Protein AF-A0A438ENS7-F1 (afdb_monomer_lite)

pLDDT: mean 92.26, std 8.84, range [60.22, 98.56]

Radius of gyration: 19.29 Å; chains: 1; bounding box: 42×27×58 Å

Sequence (146 aa):
MAMRLAWLILVLLCRLDCKAELYKDIGLSYLFLANNLHFVLEKVRTSNLRYLLGEEWISKHEKKVKQYSASYEVMGWTKVFSSLPENNSQAPMSPEDVKECFGRFNLAFEEAYRKQTSWVVQDGKLRDDIKVSIAKKLVTAYGRIL

InterPro domains:
  IPR004140 Exocyst complex component Exo70 [PTHR12542] (2-145)
  IPR016159 Cullin repeat-like-containing domain superfamily [SSF74788] (2-144)
  IPR046364 Exocyst complex subunit Exo70, C-terminal [PF03081] (2-144)

Organism: Vitis vinifera (NCBI:txid29760)

Secondary structure (DSSP, 8-state):
-HHHHHHHHHHHHHHHHHHHTT-S-HHHHHHHHHHHHHHHHHHHHTSTHHHHHHHHHHHHHHHHHHHHHHHHHHHHHHHHHHHSPPTT--SPPPHHHHHHHHHHHHHHHHHHHHHHTT----SHHHHHHHHHHHHHHHHHHHTTT-

Foldseek 3Di:
DLVVVVVVVVVVLVVLLVVLVPDPQVLLSLLSNLQVLVVVLVVCVVDPVCVSCDPVNSVVSVVVSVVSLVSSLCRLCVQLLVLFDDPPDPDDDDPVRLVSSVVSNVVSVVVSCVVCVPPDRPDPVSVVVSVVVNVVSCCVRVVVSD

Structure (mmCIF, N/CA/C/O backbone):
data_AF-A0A438ENS7-F1
#
_entry.id   AF-A0A438ENS7-F1
#
loop_
_atom_site.group_PDB
_atom_site.id
_atom_site.type_symbol
_atom_site.label_atom_id
_atom_site.label_alt_id
_atom_site.label_comp_id
_atom_site.label_asym_id
_atom_site.label_entity_id
_atom_site.label_seq_id
_atom_site.pdbx_PDB_ins_code
_atom_site.Cartn_x
_atom_site.Cartn_y
_atom_site.Cartn_z
_atom_site.occupancy
_atom_site.B_iso_or_equiv
_atom_site.auth_seq_id
_atom_site.auth_comp_id
_atom_site.auth_asym_id
_atom_site.auth_atom_id
_atom_site.pdbx_PDB_model_num
ATOM 1 N N . MET A 1 1 ? 22.566 4.145 -25.253 1.00 70.62 1 MET A N 1
ATOM 2 C CA . MET A 1 1 ? 21.107 3.865 -25.255 1.00 70.62 1 MET A CA 1
ATOM 3 C C . MET A 1 1 ? 20.618 3.451 -23.864 1.00 70.62 1 MET A C 1
ATOM 5 O O . MET A 1 1 ? 19.793 4.159 -23.309 1.00 70.62 1 MET A O 1
ATOM 9 N N . ALA A 1 2 ? 21.209 2.414 -23.260 1.00 80.75 2 ALA A N 1
ATOM 10 C CA . ALA A 1 2 ? 21.038 1.989 -21.860 1.00 80.75 2 ALA A CA 1
ATOM 11 C C . ALA A 1 2 ? 20.932 3.135 -20.824 1.00 80.75 2 ALA A C 1
ATOM 13 O O . ALA A 1 2 ? 19.920 3.277 -20.145 1.00 80.75 2 ALA A O 1
ATOM 14 N N . MET A 1 3 ? 21.933 4.020 -20.772 1.00 85.12 3 MET A N 1
ATOM 15 C CA . MET A 1 3 ? 21.967 5.147 -19.826 1.00 85.12 3 MET A CA 1
ATOM 16 C C . MET A 1 3 ? 20.777 6.113 -19.974 1.00 85.12 3 MET A C 1
ATOM 18 O O . MET A 1 3 ? 20.285 6.641 -18.982 1.00 85.12 3 MET A O 1
ATOM 22 N N . ARG A 1 4 ? 20.264 6.304 -21.199 1.00 92.44 4 ARG A N 1
ATOM 23 C CA . ARG A 1 4 ? 19.093 7.162 -21.440 1.00 92.44 4 ARG A CA 1
ATOM 24 C C . ARG A 1 4 ? 17.821 6.545 -20.858 1.00 92.44 4 ARG A C 1
ATOM 26 O O . ARG A 1 4 ? 17.018 7.270 -20.291 1.00 92.44 4 ARG A O 1
ATOM 33 N N . LEU A 1 5 ? 17.653 5.224 -20.956 1.00 91.94 5 LEU A N 1
ATOM 34 C CA . LEU A 1 5 ? 16.490 4.527 -20.394 1.00 91.94 5 LEU A CA 1
ATOM 35 C C . LEU A 1 5 ? 16.499 4.555 -18.863 1.00 91.94 5 LEU A C 1
ATOM 37 O O . LEU A 1 5 ? 15.483 4.883 -18.259 1.00 91.94 5 LEU A O 1
ATOM 41 N N . ALA A 1 6 ? 17.650 4.289 -18.240 1.00 90.94 6 ALA A N 1
ATOM 42 C CA . ALA A 1 6 ? 17.791 4.392 -16.787 1.00 90.94 6 ALA A CA 1
ATOM 43 C C . ALA A 1 6 ? 17.502 5.820 -16.288 1.00 90.94 6 ALA A C 1
ATOM 45 O O . ALA A 1 6 ? 16.797 6.004 -15.296 1.00 90.94 6 ALA A O 1
ATOM 46 N N . TRP A 1 7 ? 17.975 6.834 -17.019 1.00 94.81 7 TRP A N 1
ATOM 47 C CA . TRP A 1 7 ? 17.686 8.233 -16.710 1.00 94.81 7 TRP A CA 1
ATOM 48 C C . TRP A 1 7 ? 16.200 8.583 -16.866 1.00 94.81 7 TRP A C 1
ATOM 50 O O . TRP A 1 7 ? 15.635 9.231 -15.991 1.00 94.81 7 TRP A O 1
ATOM 60 N N . LEU A 1 8 ? 15.533 8.114 -17.925 1.00 96.31 8 LEU A N 1
ATOM 61 C CA . LEU A 1 8 ? 14.093 8.330 -18.107 1.00 96.31 8 LEU A CA 1
ATOM 62 C C . LEU A 1 8 ? 13.268 7.712 -16.972 1.00 96.31 8 LEU A C 1
ATOM 64 O O . LEU A 1 8 ? 12.314 8.333 -16.509 1.00 96.31 8 LEU A O 1
ATOM 68 N N . ILE A 1 9 ? 13.651 6.525 -16.496 1.00 95.94 9 ILE A N 1
ATOM 69 C CA . ILE A 1 9 ? 13.004 5.884 -15.344 1.00 95.94 9 ILE A CA 1
ATOM 70 C C . ILE A 1 9 ? 13.220 6.721 -14.084 1.00 95.94 9 ILE A C 1
ATOM 72 O O . ILE A 1 9 ? 12.260 6.979 -13.366 1.00 95.94 9 ILE A O 1
ATOM 76 N N . LEU A 1 10 ? 14.439 7.206 -13.836 1.00 95.88 10 LEU A N 1
ATOM 77 C CA . LEU A 1 10 ? 14.710 8.092 -12.702 1.00 95.88 10 LEU A CA 1
ATOM 78 C C . LEU A 1 10 ? 13.838 9.355 -12.752 1.00 95.88 10 LEU A C 1
ATOM 80 O O . LEU A 1 10 ? 13.178 9.684 -11.770 1.00 95.88 10 LEU A O 1
ATOM 84 N N . VAL A 1 11 ? 13.785 10.028 -13.905 1.00 97.88 11 VAL A N 1
ATOM 85 C CA . VAL A 1 11 ? 12.957 11.227 -14.096 1.00 97.88 11 VAL A CA 1
ATOM 86 C C . VAL A 1 11 ? 11.477 10.915 -13.880 1.00 97.88 11 VAL A C 1
ATOM 88 O O . VAL A 1 11 ? 10.784 11.694 -13.226 1.00 97.88 11 VAL A O 1
ATOM 91 N N . LEU A 1 12 ? 10.986 9.777 -14.381 1.00 97.56 12 LEU A N 1
ATOM 92 C CA . LEU A 1 12 ? 9.615 9.327 -14.142 1.00 97.56 12 LEU A CA 1
ATOM 93 C C . LEU A 1 12 ? 9.337 9.167 -12.643 1.00 97.56 12 LEU A C 1
ATOM 95 O O . LEU A 1 12 ? 8.332 9.684 -12.164 1.00 97.56 12 LEU A O 1
ATOM 99 N N . LEU A 1 13 ? 10.226 8.501 -11.902 1.00 97.44 13 LEU A N 1
ATOM 100 C CA . LEU A 1 13 ? 10.070 8.313 -10.459 1.00 97.44 13 LEU A CA 1
ATOM 101 C C . LEU A 1 13 ? 10.036 9.654 -9.713 1.00 97.44 13 LEU A C 1
ATOM 103 O O . LEU A 1 13 ? 9.133 9.868 -8.911 1.00 97.44 13 LEU A O 1
ATOM 107 N N . CYS A 1 14 ? 10.920 10.598 -10.049 1.00 97.62 14 CYS A N 1
ATOM 108 C CA . CYS A 1 14 ? 10.887 11.943 -9.464 1.00 97.62 14 CYS A CA 1
ATOM 109 C C . CYS A 1 14 ? 9.576 12.683 -9.772 1.00 97.62 14 CYS A C 1
ATOM 111 O O . CYS A 1 14 ? 9.027 13.371 -8.916 1.00 97.62 14 CYS A O 1
ATOM 113 N N . ARG A 1 15 ? 9.036 12.539 -10.990 1.00 97.81 15 ARG A N 1
ATOM 114 C CA . ARG A 1 15 ? 7.745 13.145 -11.354 1.00 97.81 15 ARG A CA 1
ATOM 115 C C . ARG A 1 15 ? 6.581 12.536 -10.579 1.00 97.81 15 ARG A C 1
ATOM 117 O O . ARG A 1 15 ? 5.641 13.260 -10.257 1.00 97.81 15 ARG A O 1
ATOM 124 N N . LEU A 1 16 ? 6.629 11.234 -10.297 1.00 97.88 16 LEU A N 1
ATOM 125 C CA . LEU A 1 16 ? 5.639 10.572 -9.451 1.00 97.88 16 LEU A CA 1
ATOM 126 C C . LEU A 1 16 ? 5.704 11.101 -8.016 1.00 97.88 16 LEU A C 1
ATOM 128 O O . LEU A 1 16 ? 4.650 11.412 -7.472 1.00 97.88 16 LEU A O 1
ATOM 132 N N . ASP A 1 17 ? 6.904 11.278 -7.454 1.00 96.38 17 ASP A N 1
ATOM 133 C CA . ASP A 1 17 ? 7.085 11.871 -6.121 1.00 96.38 17 ASP A CA 1
ATOM 134 C C . ASP A 1 17 ? 6.475 13.287 -6.061 1.00 96.38 17 ASP A C 1
ATOM 136 O O . ASP A 1 17 ? 5.603 13.541 -5.233 1.00 96.38 17 ASP A O 1
ATOM 140 N N . CYS A 1 18 ? 6.790 14.172 -7.017 1.00 97.69 18 CYS A N 1
ATOM 141 C CA . CYS A 1 18 ? 6.183 15.512 -7.062 1.00 97.69 18 CYS A CA 1
ATOM 142 C C . CYS A 1 18 ? 4.655 15.476 -7.232 1.00 97.69 18 CYS A C 1
ATOM 144 O O . CYS A 1 18 ? 3.938 16.313 -6.693 1.00 97.69 18 CYS A O 1
ATOM 146 N N . LYS A 1 19 ? 4.124 14.526 -8.012 1.00 97.44 19 LYS A N 1
ATOM 147 C CA . LYS A 1 19 ? 2.672 14.400 -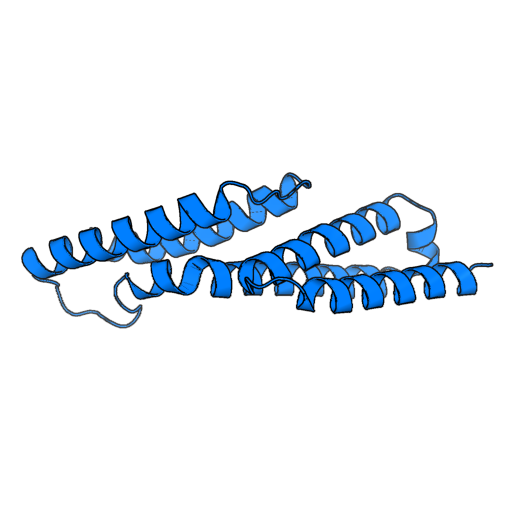8.199 1.00 97.44 19 LYS A CA 1
ATOM 148 C C . LYS A 1 19 ? 1.984 13.885 -6.934 1.00 97.44 19 LYS A C 1
ATOM 150 O O . LYS A 1 19 ? 0.842 14.259 -6.676 1.00 97.44 19 LYS A O 1
ATOM 155 N N . ALA A 1 20 ? 2.664 13.048 -6.156 1.00 97.56 20 ALA A N 1
ATOM 156 C CA . ALA A 1 20 ? 2.149 12.525 -4.902 1.00 97.56 20 ALA A CA 1
ATOM 157 C C . ALA A 1 20 ? 1.907 13.646 -3.873 1.00 97.56 20 ALA A C 1
ATOM 159 O O . ALA A 1 20 ? 0.921 13.593 -3.138 1.00 97.56 20 ALA A O 1
ATOM 160 N N . GLU A 1 21 ? 2.734 14.694 -3.874 1.00 96.56 21 GLU A N 1
ATOM 161 C CA . GLU A 1 21 ? 2.593 15.872 -3.000 1.00 96.56 21 GLU A CA 1
ATOM 162 C C . GLU A 1 21 ? 1.318 16.691 -3.271 1.00 96.56 21 GLU A C 1
ATOM 164 O O . GLU A 1 21 ? 0.859 17.435 -2.409 1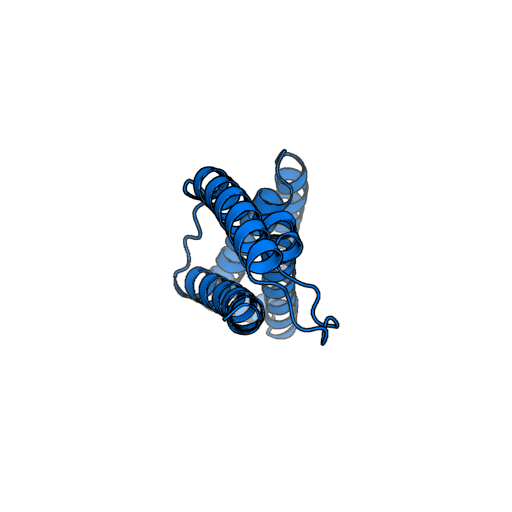.00 96.56 21 GLU A O 1
ATOM 169 N N . LEU A 1 22 ? 0.707 16.541 -4.451 1.00 96.69 22 LEU A N 1
ATOM 170 C CA . LEU A 1 22 ? -0.513 17.266 -4.822 1.00 96.69 22 LEU A CA 1
ATOM 171 C C . LEU A 1 22 ? -1.789 16.636 -4.246 1.00 96.69 22 LEU A C 1
ATOM 173 O O . LEU A 1 22 ? -2.865 17.239 -4.307 1.00 96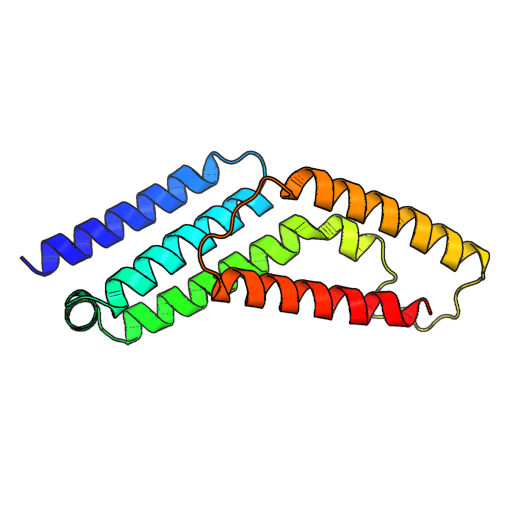.69 22 LEU A O 1
ATOM 177 N N . TYR A 1 23 ? -1.705 15.416 -3.711 1.00 96.38 23 TYR A N 1
ATOM 178 C CA . TYR A 1 23 ? -2.845 14.783 -3.062 1.00 96.38 23 TYR A CA 1
ATOM 179 C C . TYR A 1 23 ? -3.106 15.426 -1.702 1.00 96.38 23 TYR A C 1
ATOM 181 O O . TYR A 1 23 ? -2.253 15.428 -0.821 1.00 96.38 23 TYR A O 1
ATOM 189 N N . LYS A 1 24 ? -4.341 15.900 -1.500 1.00 95.25 24 LYS A N 1
ATOM 190 C CA . LYS A 1 24 ? -4.794 16.422 -0.199 1.00 95.25 24 LYS A CA 1
ATOM 191 C C . LYS A 1 24 ? -4.773 15.358 0.897 1.00 95.25 24 LYS A C 1
ATOM 193 O O . LYS A 1 24 ? -4.607 15.679 2.067 1.00 95.25 24 LYS A O 1
ATOM 198 N N . ASP A 1 25 ? -4.992 14.103 0.514 1.00 96.06 25 ASP A N 1
ATOM 199 C CA . ASP A 1 25 ? -5.004 12.979 1.435 1.00 96.06 25 ASP A CA 1
ATOM 200 C C . ASP A 1 25 ? -3.670 12.231 1.405 1.00 96.06 25 ASP A C 1
ATOM 202 O O . ASP A 1 25 ? -3.284 11.661 0.382 1.00 96.06 25 ASP A O 1
ATOM 206 N N . ILE A 1 26 ? -2.984 12.209 2.547 1.00 96.12 26 ILE A N 1
ATOM 207 C CA . ILE A 1 26 ? -1.663 11.587 2.691 1.00 96.12 26 ILE A CA 1
ATOM 208 C C . ILE A 1 26 ? -1.738 10.070 2.459 1.00 96.12 26 ILE A C 1
ATOM 210 O O . ILE A 1 26 ? -0.843 9.495 1.841 1.00 96.12 26 ILE A O 1
ATOM 214 N N . GLY A 1 27 ? -2.814 9.409 2.900 1.00 97.00 27 GLY A N 1
ATOM 215 C CA . GLY A 1 27 ? -3.009 7.982 2.649 1.00 97.00 27 GLY A CA 1
ATOM 216 C C . GLY A 1 27 ? -3.126 7.694 1.152 1.00 97.00 27 GLY A C 1
ATOM 217 O O . GLY A 1 27 ? -2.454 6.799 0.639 1.00 97.00 27 GLY A O 1
ATOM 218 N N . LEU A 1 28 ? -3.909 8.502 0.431 1.00 97.69 28 LEU A N 1
ATOM 219 C CA . LEU A 1 28 ? -4.047 8.376 -1.023 1.00 97.69 28 LEU A CA 1
ATOM 220 C C . LEU A 1 28 ? -2.730 8.654 -1.758 1.00 97.69 28 LEU A C 1
ATOM 222 O O . LEU A 1 28 ? -2.419 7.962 -2.725 1.00 97.69 28 LEU A O 1
ATOM 226 N N . SER A 1 29 ? -1.945 9.626 -1.285 1.00 98.31 29 SER A N 1
ATOM 227 C CA . SER A 1 29 ? -0.610 9.930 -1.814 1.00 98.31 29 SER A CA 1
ATOM 228 C C . SER A 1 29 ? 0.314 8.705 -1.762 1.00 98.31 29 SER A C 1
ATOM 230 O O . SER A 1 29 ? 0.895 8.303 -2.774 1.00 98.31 29 SER A O 1
ATOM 232 N N . TYR A 1 30 ? 0.378 8.032 -0.609 1.00 98.44 30 TYR A N 1
ATOM 233 C CA . TYR A 1 30 ? 1.177 6.816 -0.458 1.00 98.44 30 TYR A CA 1
ATOM 234 C C . TYR A 1 30 ? 0.640 5.639 -1.273 1.00 98.44 30 TYR A C 1
ATOM 236 O O . TYR A 1 30 ? 1.429 4.896 -1.861 1.00 98.44 30 TYR A O 1
ATOM 244 N N . LEU A 1 31 ? -0.683 5.489 -1.376 1.00 98.06 31 LEU A N 1
ATOM 245 C CA . LEU A 1 31 ? -1.285 4.452 -2.213 1.00 98.06 31 LEU A CA 1
ATOM 246 C C . LEU A 1 31 ? -0.969 4.678 -3.701 1.00 98.06 31 LEU A C 1
ATOM 248 O O . LEU A 1 31 ? -0.639 3.737 -4.422 1.00 98.06 31 LEU A O 1
ATOM 252 N N . PHE A 1 32 ? -0.998 5.935 -4.154 1.00 98.44 32 PHE A N 1
ATOM 253 C CA . PHE A 1 32 ? -0.573 6.324 -5.496 1.00 98.44 32 PHE A CA 1
ATOM 254 C C . PHE A 1 32 ? 0.894 5.949 -5.751 1.00 98.44 32 PHE A C 1
ATOM 256 O O . PHE A 1 32 ? 1.197 5.348 -6.785 1.00 98.44 32 PHE A O 1
ATOM 263 N N . LEU A 1 33 ? 1.797 6.251 -4.814 1.00 98.56 33 LEU A N 1
ATOM 264 C CA . LEU A 1 33 ? 3.216 5.905 -4.929 1.00 98.56 33 LEU A CA 1
ATOM 265 C C . LEU A 1 33 ? 3.443 4.388 -4.971 1.00 98.56 33 LEU A C 1
ATOM 267 O O . LEU A 1 33 ? 4.179 3.910 -5.837 1.00 98.56 33 LEU A O 1
ATOM 271 N N . ALA A 1 34 ? 2.776 3.627 -4.096 1.00 98.44 34 ALA A N 1
ATOM 272 C CA . ALA A 1 34 ? 2.846 2.166 -4.081 1.00 98.44 34 ALA A CA 1
ATOM 273 C C . ALA A 1 34 ? 2.389 1.570 -5.421 1.00 98.44 34 ALA A C 1
ATOM 275 O O . ALA A 1 34 ? 3.126 0.798 -6.031 1.00 98.44 34 ALA A O 1
ATOM 276 N N . ASN A 1 35 ? 1.225 1.997 -5.922 1.00 98.31 35 ASN A N 1
ATOM 277 C CA . ASN A 1 35 ? 0.672 1.538 -7.195 1.00 98.31 35 AS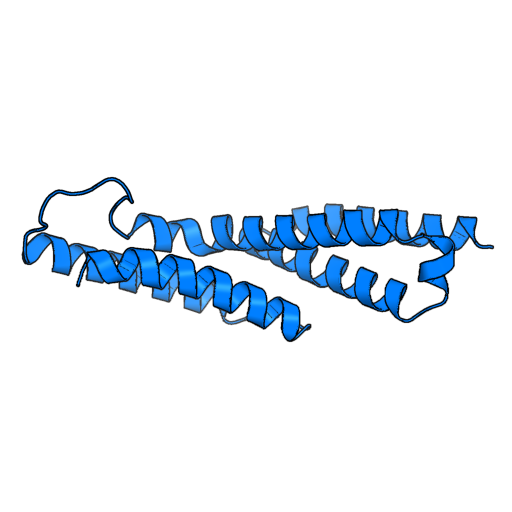N A CA 1
ATOM 278 C C . ASN A 1 35 ? 1.616 1.786 -8.374 1.00 98.31 35 ASN A C 1
ATOM 280 O O . ASN A 1 35 ? 1.885 0.881 -9.164 1.00 98.31 35 ASN A O 1
ATOM 284 N N . ASN A 1 36 ? 2.098 3.023 -8.519 1.00 98.44 36 ASN A N 1
ATOM 285 C CA . ASN A 1 36 ? 2.889 3.399 -9.686 1.00 98.44 36 ASN A CA 1
ATOM 286 C C . ASN A 1 36 ? 4.287 2.784 -9.639 1.00 98.44 36 ASN A C 1
ATOM 288 O O . ASN A 1 36 ? 4.773 2.311 -10.665 1.00 98.44 36 ASN A O 1
ATOM 292 N N . LEU A 1 37 ? 4.930 2.745 -8.467 1.00 98.38 37 LEU A N 1
ATOM 293 C CA . LEU A 1 37 ? 6.243 2.122 -8.356 1.00 98.38 37 LEU A CA 1
ATOM 294 C C . LEU A 1 37 ? 6.163 0.605 -8.559 1.00 98.38 37 LEU A C 1
ATOM 296 O O . LEU A 1 37 ? 7.017 0.047 -9.247 1.00 98.38 37 LEU A O 1
ATOM 300 N N . HIS A 1 38 ? 5.125 -0.052 -8.034 1.00 98.19 38 HIS A N 1
ATOM 301 C CA . HIS A 1 38 ? 4.884 -1.473 -8.292 1.00 98.19 38 HIS A CA 1
ATOM 302 C C . HIS A 1 38 ? 4.683 -1.745 -9.784 1.00 98.19 38 HIS A C 1
ATOM 304 O O . HIS A 1 38 ? 5.313 -2.639 -10.339 1.00 98.19 38 HIS A O 1
ATOM 310 N N . PHE A 1 39 ? 3.900 -0.911 -10.474 1.00 97.94 39 PHE A N 1
ATOM 311 C CA . PHE A 1 39 ? 3.745 -1.016 -11.924 1.00 97.94 39 PHE A CA 1
ATOM 312 C C . PHE A 1 39 ? 5.083 -0.885 -12.671 1.00 97.94 39 PHE A C 1
ATOM 314 O O . PHE A 1 39 ? 5.374 -1.688 -13.559 1.00 97.94 39 PHE A O 1
ATOM 321 N N . VAL A 1 40 ? 5.920 0.096 -12.308 1.00 97.69 40 VAL A N 1
ATOM 322 C CA . VAL A 1 40 ? 7.257 0.258 -12.904 1.00 97.69 40 VAL A CA 1
ATOM 323 C C . VAL A 1 40 ? 8.120 -0.978 -12.643 1.00 97.69 40 VAL A C 1
ATOM 325 O O . VAL A 1 40 ? 8.772 -1.454 -13.571 1.00 97.69 40 VAL A O 1
ATOM 328 N N . LEU A 1 41 ? 8.102 -1.529 -11.426 1.00 97.44 41 LEU A N 1
ATOM 329 C CA . LEU A 1 41 ? 8.835 -2.752 -11.088 1.00 97.44 41 LEU A CA 1
ATOM 330 C C . LEU A 1 41 ? 8.408 -3.936 -11.953 1.00 97.44 41 LEU A C 1
ATOM 332 O O . LEU A 1 41 ? 9.272 -4.614 -12.507 1.00 97.44 41 LEU A O 1
ATOM 336 N N . GLU A 1 42 ? 7.105 -4.155 -12.124 1.00 97.12 42 GLU A N 1
ATOM 337 C CA . GLU A 1 42 ? 6.603 -5.231 -12.981 1.00 97.12 42 GLU A CA 1
ATOM 338 C C . GLU A 1 42 ? 7.051 -5.035 -14.434 1.00 97.12 42 GLU A C 1
ATOM 340 O O . GLU A 1 42 ? 7.561 -5.966 -15.054 1.00 97.12 42 GLU A O 1
ATOM 345 N N . LYS A 1 43 ? 6.993 -3.806 -14.967 1.00 96.62 43 LYS A N 1
ATOM 346 C CA . LYS A 1 43 ? 7.503 -3.523 -16.320 1.00 96.62 43 LYS A CA 1
ATOM 347 C C . LYS A 1 43 ? 9.010 -3.713 -16.450 1.00 96.62 43 LYS A C 1
ATOM 349 O O . LYS A 1 43 ? 9.476 -4.166 -17.498 1.00 96.62 43 LYS A O 1
ATOM 354 N N . VAL A 1 44 ? 9.779 -3.399 -15.411 1.00 96.56 44 VAL A N 1
ATOM 355 C CA . VAL A 1 44 ? 11.221 -3.664 -15.387 1.00 96.56 44 VAL A CA 1
ATOM 356 C C . VAL A 1 44 ? 11.486 -5.168 -15.403 1.00 96.56 44 VAL A C 1
ATOM 358 O O . VAL A 1 44 ? 12.304 -5.619 -16.200 1.00 96.56 44 VAL A O 1
ATOM 361 N N . ARG A 1 45 ? 10.762 -5.950 -14.595 1.00 95.94 45 ARG A N 1
ATOM 362 C CA . ARG A 1 45 ? 10.905 -7.412 -14.503 1.00 95.94 45 ARG A CA 1
ATOM 363 C C . ARG A 1 45 ? 10.583 -8.142 -15.793 1.00 95.94 45 ARG A C 1
ATOM 365 O O . ARG A 1 45 ? 11.277 -9.097 -16.131 1.00 95.94 45 ARG A O 1
ATOM 372 N N . THR A 1 46 ? 9.538 -7.711 -16.493 1.00 96.31 46 THR A N 1
ATOM 373 C CA . THR A 1 46 ? 9.054 -8.378 -17.707 1.00 96.31 46 THR A CA 1
ATOM 374 C C . THR A 1 46 ? 9.743 -7.891 -18.982 1.00 96.31 46 THR A C 1
ATOM 376 O O . THR A 1 46 ? 9.312 -8.246 -20.075 1.00 96.31 46 THR A O 1
ATOM 379 N N . SER A 1 47 ? 10.763 -7.035 -18.886 1.00 95.31 47 SER A N 1
ATOM 380 C CA . SER A 1 47 ? 11.473 -6.488 -20.046 1.00 95.31 47 SER A CA 1
ATOM 381 C C . SER A 1 47 ? 12.990 -6.585 -19.887 1.00 95.31 47 SER A C 1
ATOM 383 O O . SER A 1 47 ? 13.515 -6.888 -18.816 1.00 95.31 47 SER A O 1
ATOM 385 N N . ASN A 1 48 ? 13.724 -6.247 -20.952 1.00 93.88 48 ASN A N 1
ATOM 386 C CA . ASN A 1 48 ? 15.191 -6.209 -20.930 1.00 93.88 48 ASN A CA 1
ATOM 387 C C . ASN A 1 48 ? 15.761 -5.160 -19.954 1.00 93.88 48 ASN A C 1
ATOM 389 O O . ASN A 1 48 ? 16.966 -5.141 -19.702 1.00 93.88 48 ASN A O 1
ATOM 393 N N . LEU A 1 49 ? 14.908 -4.302 -19.379 1.00 94.94 49 LEU A N 1
ATOM 394 C CA . LEU A 1 49 ? 15.295 -3.346 -18.344 1.00 94.94 49 LEU A CA 1
ATOM 395 C C . LEU A 1 49 ? 15.789 -4.036 -17.068 1.00 94.94 49 LEU A C 1
ATOM 397 O O . LEU A 1 49 ? 16.617 -3.455 -16.372 1.00 94.94 49 LEU A O 1
ATOM 401 N N . ARG A 1 50 ? 15.351 -5.270 -16.785 1.00 95.69 50 ARG A N 1
ATOM 402 C CA . ARG A 1 50 ? 15.868 -6.072 -15.667 1.00 95.69 50 ARG A CA 1
ATOM 403 C C . ARG A 1 50 ? 17.389 -6.222 -15.725 1.00 95.69 50 ARG A C 1
ATOM 405 O O . ARG A 1 50 ? 18.057 -5.998 -14.722 1.00 95.69 50 ARG A O 1
ATOM 412 N N . TYR A 1 51 ? 17.938 -6.546 -16.896 1.00 94.12 51 TYR A N 1
ATOM 413 C CA . TYR A 1 51 ? 19.385 -6.702 -17.085 1.00 94.12 51 TYR A CA 1
ATOM 414 C C . TYR A 1 51 ? 20.129 -5.367 -17.021 1.00 94.12 51 TYR A C 1
ATOM 416 O O . TYR A 1 51 ? 21.273 -5.317 -16.585 1.00 94.12 51 TYR A O 1
ATOM 424 N N . LEU A 1 52 ? 19.473 -4.285 -17.449 1.00 94.38 52 LEU A N 1
ATOM 425 C CA . LEU A 1 52 ? 20.041 -2.941 -17.422 1.00 94.38 52 LEU A CA 1
ATOM 426 C C . LEU A 1 52 ? 20.140 -2.373 -15.999 1.00 94.38 52 LEU A C 1
ATOM 428 O O . LEU A 1 52 ? 21.135 -1.739 -15.663 1.00 94.38 52 LEU A O 1
ATOM 432 N N . LEU A 1 53 ? 19.082 -2.531 -15.203 1.00 95.44 53 LEU A N 1
ATOM 433 C CA . LEU A 1 53 ? 18.975 -1.940 -13.867 1.00 95.44 53 LEU A CA 1
ATOM 434 C C . LEU A 1 53 ? 19.543 -2.852 -12.776 1.00 95.44 53 LEU A C 1
ATOM 436 O O . LEU A 1 53 ? 20.013 -2.357 -11.754 1.00 95.44 53 LEU A O 1
ATOM 440 N N . GLY A 1 54 ? 19.522 -4.165 -13.000 1.00 95.94 54 GLY A N 1
ATOM 441 C CA . GLY A 1 54 ? 20.044 -5.163 -12.076 1.00 95.94 54 GLY A CA 1
ATOM 442 C C . GLY A 1 54 ? 19.103 -5.498 -10.914 1.00 95.94 54 GLY A C 1
ATOM 443 O O . GLY A 1 54 ? 18.168 -4.766 -10.579 1.00 95.94 54 GLY A O 1
ATOM 444 N N . GLU A 1 55 ? 19.378 -6.635 -10.273 1.00 96.25 55 GLU A N 1
ATOM 445 C CA . GLU A 1 55 ? 18.577 -7.169 -9.160 1.00 96.25 55 GLU A CA 1
ATOM 446 C C . GLU A 1 55 ? 18.599 -6.271 -7.918 1.00 96.25 55 GLU A C 1
ATOM 448 O O . GLU A 1 55 ? 17.599 -6.163 -7.210 1.00 96.25 55 GLU A O 1
ATOM 453 N N . GLU A 1 56 ? 19.709 -5.575 -7.660 1.00 97.06 56 GLU A N 1
ATOM 454 C CA . GLU A 1 56 ? 19.813 -4.656 -6.523 1.00 97.06 56 GLU A CA 1
ATOM 455 C C . GLU A 1 56 ? 18.814 -3.497 -6.646 1.00 97.06 56 GLU A C 1
ATOM 457 O O . GLU A 1 56 ? 18.116 -3.161 -5.683 1.00 97.06 56 GLU A O 1
ATOM 462 N N . TRP A 1 57 ? 18.691 -2.919 -7.846 1.00 97.12 57 TRP A N 1
ATOM 463 C CA . TRP A 1 57 ? 17.726 -1.858 -8.113 1.00 97.12 57 TRP A CA 1
ATOM 464 C C . TRP A 1 57 ? 16.298 -2.357 -7.894 1.00 97.12 57 TRP A C 1
ATOM 466 O O . TRP A 1 57 ? 15.509 -1.671 -7.240 1.00 97.12 57 TRP A O 1
ATOM 476 N N . ILE A 1 58 ? 15.981 -3.564 -8.375 1.00 97.94 58 ILE A N 1
ATOM 477 C CA . ILE A 1 58 ? 14.666 -4.188 -8.188 1.00 97.94 58 ILE A CA 1
ATOM 478 C C . ILE A 1 58 ? 14.389 -4.379 -6.695 1.00 97.94 58 ILE A C 1
ATOM 480 O O . ILE A 1 58 ? 13.394 -3.858 -6.195 1.00 97.94 58 ILE A O 1
ATOM 484 N N . SER A 1 59 ? 15.297 -5.026 -5.958 1.00 98.06 59 SER A N 1
ATOM 485 C CA . SER A 1 59 ? 15.114 -5.297 -4.527 1.00 98.06 59 SER A CA 1
ATOM 486 C C . SER A 1 59 ? 14.949 -4.015 -3.705 1.00 98.06 59 SER A C 1
ATOM 488 O O . SER A 1 59 ? 14.106 -3.937 -2.805 1.00 98.06 59 SER A O 1
ATOM 490 N N . LYS A 1 60 ? 15.716 -2.967 -4.028 1.00 98.12 60 LYS A N 1
ATOM 491 C CA . LYS A 1 60 ? 15.596 -1.656 -3.380 1.00 98.12 60 LYS A CA 1
ATOM 492 C C . LYS A 1 60 ? 14.204 -1.055 -3.577 1.00 98.12 60 LYS A C 1
ATOM 494 O O . LYS A 1 60 ? 13.609 -0.559 -2.620 1.00 98.12 60 LYS A O 1
ATOM 499 N N . HIS A 1 61 ? 13.676 -1.103 -4.795 1.00 98.25 61 HIS A N 1
ATOM 500 C CA . HIS A 1 61 ? 12.372 -0.520 -5.099 1.00 98.25 61 HIS A CA 1
ATOM 501 C C . HIS A 1 61 ? 11.214 -1.384 -4.591 1.00 98.25 61 HIS A C 1
ATOM 503 O O . HIS A 1 61 ? 10.212 -0.826 -4.158 1.00 98.25 61 HIS A O 1
ATOM 509 N N . GLU A 1 62 ? 11.357 -2.709 -4.520 1.00 97.94 62 GLU A N 1
ATOM 510 C CA . GLU A 1 62 ? 10.384 -3.570 -3.832 1.00 97.94 62 GLU A CA 1
ATOM 511 C C . GLU A 1 62 ? 10.231 -3.199 -2.358 1.00 97.94 62 GLU A C 1
ATOM 513 O O . GLU A 1 62 ? 9.115 -3.074 -1.851 1.00 97.94 62 GLU A O 1
ATOM 518 N N . LYS A 1 63 ? 11.354 -2.995 -1.656 1.00 98.44 63 LYS A N 1
ATOM 519 C CA . LYS A 1 63 ? 11.332 -2.521 -0.266 1.00 98.44 63 LYS A CA 1
ATOM 520 C C . LYS A 1 63 ? 10.614 -1.176 -0.169 1.00 98.44 63 LYS A C 1
ATOM 522 O O . LYS A 1 63 ? 9.826 -0.981 0.751 1.00 98.44 63 LYS A O 1
ATOM 527 N N . LYS A 1 64 ? 10.826 -0.288 -1.143 1.00 98.31 64 LYS A N 1
ATOM 528 C CA . LYS A 1 64 ? 10.165 1.019 -1.205 1.00 98.31 64 LYS A CA 1
ATOM 529 C C . LYS A 1 64 ? 8.650 0.904 -1.447 1.00 98.31 64 LYS A C 1
ATOM 531 O O . LYS A 1 64 ? 7.891 1.594 -0.778 1.00 98.31 64 LYS A O 1
ATOM 536 N N . VAL A 1 65 ? 8.182 -0.018 -2.297 1.00 98.38 65 VAL A N 1
ATOM 537 C CA . VAL A 1 65 ? 6.738 -0.318 -2.453 1.00 98.38 65 VAL A CA 1
ATOM 538 C C . VAL A 1 65 ? 6.129 -0.808 -1.140 1.00 98.38 65 VAL A C 1
ATOM 540 O O . VAL A 1 65 ? 5.059 -0.341 -0.746 1.00 98.38 65 VAL A O 1
ATOM 543 N N . LYS A 1 66 ? 6.819 -1.710 -0.430 1.00 98.06 66 LYS A N 1
ATOM 544 C CA . LYS A 1 66 ? 6.372 -2.189 0.887 1.00 98.06 66 LYS A CA 1
ATOM 545 C C . LYS A 1 66 ? 6.299 -1.052 1.907 1.00 98.06 66 LYS A C 1
ATOM 547 O O . LYS A 1 66 ? 5.329 -0.973 2.652 1.00 98.06 66 LYS A O 1
ATOM 552 N N . GLN A 1 67 ? 7.284 -0.152 1.908 1.00 98.31 67 GLN A N 1
ATOM 553 C CA . GLN A 1 67 ? 7.279 1.043 2.757 1.00 98.31 67 GLN A CA 1
ATOM 554 C C . GLN A 1 67 ? 6.089 1.952 2.442 1.00 98.31 67 GLN A C 1
ATOM 556 O O . GLN A 1 67 ? 5.356 2.305 3.356 1.00 98.31 67 GLN A O 1
ATOM 561 N N . TYR A 1 68 ? 5.840 2.268 1.168 1.00 98.56 68 TYR A N 1
ATOM 562 C CA . TYR A 1 68 ? 4.684 3.078 0.778 1.00 98.56 68 TYR A CA 1
ATOM 563 C C . TYR A 1 68 ? 3.354 2.425 1.160 1.00 98.56 68 TYR A C 1
ATOM 565 O O . TYR A 1 68 ? 2.471 3.104 1.676 1.00 98.56 68 TYR A O 1
ATOM 573 N N . SER A 1 69 ? 3.225 1.109 0.981 1.00 98.12 69 SER A N 1
ATOM 574 C CA . SER A 1 69 ? 2.027 0.366 1.391 1.00 98.12 69 SER A CA 1
ATOM 575 C C . SER A 1 69 ? 1.817 0.455 2.905 1.00 98.12 69 SER A C 1
ATOM 577 O O . SER A 1 69 ? 0.730 0.802 3.353 1.00 98.12 69 SER A O 1
ATOM 579 N N . ALA A 1 70 ? 2.875 0.259 3.698 1.00 97.38 70 ALA A N 1
ATOM 580 C CA . ALA A 1 70 ? 2.815 0.408 5.149 1.00 97.38 70 ALA A CA 1
ATOM 581 C C . ALA A 1 70 ? 2.479 1.848 5.584 1.00 97.38 70 ALA A C 1
ATOM 583 O O . ALA A 1 70 ? 1.699 2.041 6.515 1.00 97.38 70 ALA A O 1
ATOM 584 N N . SER A 1 71 ? 3.020 2.864 4.905 1.00 97.94 71 SER A N 1
ATOM 585 C CA . SER A 1 71 ? 2.680 4.269 5.153 1.00 97.94 71 SER A CA 1
ATOM 586 C C . SER A 1 71 ? 1.222 4.578 4.812 1.00 97.94 71 SER A C 1
ATOM 588 O O . SER A 1 71 ? 0.569 5.283 5.579 1.00 97.94 71 SER A O 1
ATOM 590 N N . TYR A 1 72 ? 0.689 4.023 3.717 1.00 97.88 72 TYR A N 1
ATOM 591 C CA . TYR A 1 72 ? -0.741 4.091 3.408 1.00 97.88 72 TYR A CA 1
ATOM 592 C C . TYR A 1 72 ? -1.572 3.436 4.513 1.00 97.88 72 TYR A C 1
ATOM 594 O O . TYR A 1 72 ? -2.539 4.036 4.968 1.00 97.88 72 TYR A O 1
ATOM 602 N N . GLU A 1 73 ? -1.199 2.242 4.975 1.00 95.75 73 GLU A N 1
ATOM 603 C CA . GLU A 1 73 ? -1.935 1.557 6.038 1.00 95.75 73 GLU A CA 1
ATOM 604 C C . GLU A 1 73 ? -1.983 2.392 7.314 1.00 95.75 73 GLU A C 1
ATOM 606 O O . GLU A 1 73 ? -3.051 2.549 7.893 1.00 95.75 73 GLU A O 1
ATOM 611 N N . VAL A 1 74 ? -0.847 2.954 7.737 1.00 94.62 74 VAL A N 1
ATOM 612 C CA . VAL A 1 74 ? -0.804 3.843 8.902 1.00 94.62 74 VAL A CA 1
ATOM 613 C C . VAL A 1 74 ? -1.703 5.047 8.642 1.00 94.62 74 VAL A C 1
ATOM 615 O O . VAL A 1 74 ? -2.721 5.190 9.300 1.00 94.62 74 VAL A O 1
ATOM 618 N N . MET A 1 75 ? -1.408 5.859 7.629 1.00 95.50 75 MET A N 1
ATOM 619 C CA . MET A 1 75 ? -2.079 7.148 7.422 1.00 95.50 75 MET A CA 1
ATOM 620 C C . MET A 1 75 ? -3.562 7.020 7.048 1.00 95.50 75 MET A C 1
ATOM 622 O O . MET A 1 75 ? -4.380 7.859 7.423 1.00 95.50 75 MET A O 1
ATOM 626 N N . GLY A 1 76 ? -3.921 5.979 6.299 1.00 95.25 76 GLY A N 1
ATOM 627 C CA . GLY A 1 76 ? -5.281 5.713 5.842 1.00 95.25 76 GLY A CA 1
ATOM 628 C C . GLY A 1 76 ? -6.184 5.141 6.932 1.00 95.25 76 GLY A C 1
ATOM 629 O O . GLY A 1 76 ? -7.392 5.372 6.888 1.00 95.25 76 GLY A O 1
ATOM 630 N N . TRP A 1 77 ? -5.614 4.436 7.914 1.00 95.56 77 TRP A N 1
ATOM 631 C CA . TRP A 1 77 ? -6.373 3.707 8.934 1.00 95.56 77 TRP A CA 1
ATOM 632 C C . TRP A 1 77 ? -6.085 4.159 10.372 1.00 95.56 77 TRP A C 1
ATOM 634 O O . TRP A 1 77 ? -6.668 3.588 11.291 1.00 95.56 77 TRP A O 1
ATOM 644 N N . THR A 1 78 ? -5.274 5.209 10.597 1.00 93.31 78 THR A N 1
ATOM 645 C CA . THR A 1 78 ? -4.948 5.734 11.943 1.00 93.31 78 THR A CA 1
ATOM 646 C C . THR A 1 78 ? -6.187 5.887 12.818 1.00 93.31 78 THR A C 1
ATOM 648 O O . THR A 1 78 ? -6.221 5.334 13.907 1.00 93.31 78 THR A O 1
ATOM 651 N N . LYS A 1 79 ? -7.233 6.582 12.342 1.00 93.31 79 LYS A N 1
ATOM 652 C CA . LYS A 1 79 ? -8.459 6.803 13.131 1.00 93.31 79 LYS A CA 1
ATOM 653 C C . LYS A 1 79 ? -9.130 5.495 13.557 1.00 93.31 79 LYS A C 1
ATOM 655 O O . LYS A 1 79 ? -9.614 5.395 14.678 1.00 93.31 79 LYS A O 1
ATOM 660 N N . VAL A 1 80 ? -9.152 4.505 12.662 1.00 94.56 80 VAL A N 1
ATOM 661 C CA . VAL A 1 80 ? -9.735 3.187 12.934 1.00 94.56 80 VAL A CA 1
ATOM 662 C C . VAL A 1 80 ? -8.908 2.477 14.000 1.00 94.56 80 VAL A C 1
ATOM 664 O O . VAL A 1 80 ? -9.459 2.012 14.990 1.00 94.56 80 VAL A O 1
ATOM 667 N N . PHE A 1 81 ? -7.583 2.456 13.863 1.00 91.19 81 PHE A N 1
ATOM 668 C CA . PHE A 1 81 ? -6.720 1.824 14.859 1.00 91.19 81 PHE A CA 1
ATOM 669 C C . PHE A 1 81 ? -6.760 2.532 16.218 1.00 91.19 81 PHE A C 1
ATOM 671 O O . PHE A 1 81 ? -6.795 1.856 17.238 1.00 91.19 81 PHE A O 1
ATOM 678 N N . SER A 1 82 ? -6.830 3.864 16.249 1.00 90.56 82 SER A N 1
ATOM 679 C CA . SER A 1 82 ? -6.942 4.649 17.487 1.00 90.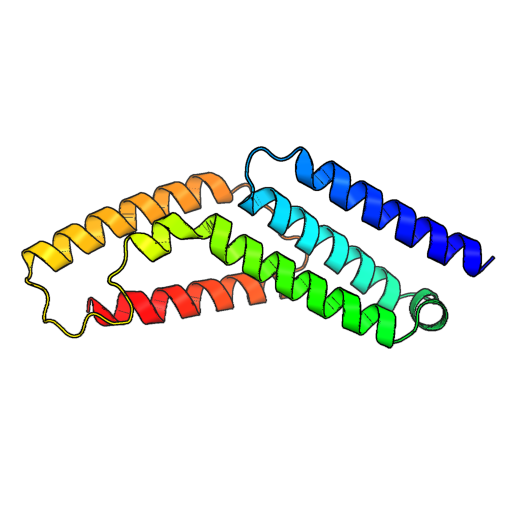56 82 SER A CA 1
ATOM 680 C C . SER A 1 82 ? -8.310 4.548 18.170 1.00 90.56 82 SER A C 1
ATOM 682 O O . SER A 1 82 ? -8.441 4.948 19.321 1.00 90.56 82 SER A O 1
ATOM 684 N N . SER A 1 83 ? -9.338 4.050 17.477 1.00 90.62 83 SER A N 1
ATOM 685 C CA . SER A 1 83 ? -10.654 3.795 18.082 1.00 90.62 83 SER A CA 1
ATOM 686 C C . SER A 1 83 ? -10.708 2.490 18.886 1.00 90.62 83 SER A C 1
ATOM 688 O O . SER A 1 83 ? -11.623 2.302 19.689 1.00 90.62 83 SER A O 1
ATOM 690 N N . LEU A 1 84 ? -9.730 1.604 18.671 1.00 86.19 84 LEU A N 1
ATOM 691 C CA . LEU A 1 84 ? -9.589 0.325 19.358 1.00 86.19 84 LEU A CA 1
ATOM 692 C C . LEU A 1 84 ? -8.730 0.494 20.626 1.00 86.19 84 LEU A C 1
ATOM 694 O O . LEU A 1 84 ? -7.936 1.436 20.701 1.00 86.19 84 LEU A O 1
ATOM 698 N N . PRO A 1 85 ? -8.849 -0.406 21.620 1.00 79.12 85 PRO A N 1
ATOM 699 C CA . PRO A 1 85 ? -8.041 -0.342 22.833 1.00 79.12 85 PRO A CA 1
ATOM 700 C C . PRO A 1 85 ? -6.546 -0.449 22.519 1.00 79.12 85 PRO A C 1
ATOM 702 O O . PRO A 1 85 ? -6.136 -1.189 21.616 1.00 79.12 85 PRO A O 1
ATOM 705 N N . GLU A 1 86 ? -5.718 0.264 23.285 1.00 72.44 86 GLU A N 1
ATOM 706 C CA . GLU A 1 86 ? -4.265 0.182 23.137 1.00 72.44 86 GLU A CA 1
ATOM 707 C C . GLU A 1 86 ? -3.751 -1.247 23.387 1.00 72.44 86 GLU A C 1
ATOM 709 O O . GLU A 1 86 ? -4.266 -1.990 24.222 1.00 72.44 86 GLU A O 1
ATOM 714 N N . ASN A 1 87 ? -2.682 -1.630 22.679 1.00 63.94 87 ASN A N 1
ATOM 715 C CA . ASN A 1 87 ? -2.064 -2.962 22.776 1.00 63.94 87 ASN A CA 1
ATOM 716 C C . ASN A 1 87 ? -1.596 -3.342 24.200 1.00 63.94 87 ASN A C 1
ATOM 718 O O . ASN A 1 87 ? -1.351 -4.520 24.451 1.00 63.94 87 ASN A O 1
ATOM 722 N N . ASN A 1 88 ? -1.410 -2.367 25.090 1.00 60.59 88 ASN A N 1
ATOM 723 C CA . ASN A 1 88 ? -0.908 -2.509 26.463 1.00 60.59 88 ASN A CA 1
ATOM 724 C C . ASN A 1 88 ? -2.029 -2.569 27.524 1.00 60.59 88 ASN A C 1
ATOM 726 O O . ASN A 1 88 ? -1.729 -2.842 28.687 1.00 60.59 88 ASN A O 1
ATOM 730 N N . SER A 1 89 ? -3.295 -2.337 27.158 1.00 65.00 89 SER A N 1
ATOM 731 C CA . SER A 1 89 ? -4.407 -2.388 28.108 1.00 65.00 89 SER A CA 1
ATOM 732 C C . SER A 1 89 ? -4.759 -3.836 28.432 1.00 65.00 89 SER A C 1
ATOM 734 O O . SER A 1 89 ? -5.413 -4.524 27.655 1.00 65.00 89 SER A O 1
ATOM 736 N N . GLN A 1 90 ? -4.305 -4.296 29.599 1.00 63.59 90 GLN A N 1
ATOM 737 C CA . GLN A 1 90 ? -4.683 -5.585 30.195 1.00 63.59 90 GLN A CA 1
ATOM 738 C C . GLN A 1 90 ? -5.872 -5.471 31.163 1.00 63.59 90 GLN A C 1
ATOM 740 O O . GLN A 1 90 ? -6.301 -6.473 31.732 1.00 63.59 90 GLN A O 1
ATOM 745 N N . ALA A 1 91 ? -6.387 -4.259 31.386 1.00 71.25 91 ALA A N 1
ATOM 746 C CA . ALA A 1 91 ? -7.515 -4.044 32.279 1.00 71.25 91 ALA A CA 1
ATOM 747 C C . ALA A 1 91 ? -8.814 -4.586 31.648 1.00 71.25 91 ALA A C 1
ATOM 749 O O . ALA A 1 91 ? -9.083 -4.286 30.481 1.00 71.25 91 ALA A O 1
ATOM 750 N N . PRO A 1 92 ? -9.633 -5.351 32.395 1.00 73.81 92 PRO A N 1
ATOM 751 C CA . PRO A 1 92 ? -10.963 -5.743 31.945 1.00 73.81 92 PRO A CA 1
ATOM 752 C C . PRO A 1 92 ? -11.806 -4.498 31.647 1.00 73.81 92 PRO A C 1
ATOM 754 O O . PRO A 1 92 ? -11.901 -3.607 32.491 1.00 73.81 92 PRO A O 1
ATOM 757 N N . MET A 1 93 ? -12.411 -4.437 30.462 1.00 79.44 93 MET A N 1
ATOM 758 C CA . MET A 1 93 ? -13.348 -3.368 30.109 1.00 79.44 93 MET A CA 1
ATOM 759 C C . MET A 1 93 ? -14.735 -3.659 30.682 1.00 79.44 93 MET A C 1
ATOM 761 O O . MET A 1 93 ? -15.166 -4.815 30.717 1.00 79.44 93 MET A O 1
ATOM 765 N N . SER A 1 94 ? -15.448 -2.614 31.107 1.00 86.31 94 SER A N 1
ATOM 766 C CA . SER A 1 94 ? -16.863 -2.754 31.450 1.00 86.31 94 SER A CA 1
ATOM 767 C C . SER A 1 94 ? -17.707 -2.991 30.184 1.00 86.31 94 SER A C 1
ATOM 769 O O . SER A 1 94 ? -17.286 -2.627 29.079 1.00 86.31 94 SER A O 1
ATOM 771 N N . PRO A 1 95 ? -18.910 -3.581 30.299 1.00 85.50 95 PRO A N 1
ATOM 772 C CA . PRO A 1 95 ? -19.835 -3.703 29.171 1.00 85.50 95 PRO A CA 1
ATOM 773 C C . PRO A 1 95 ? -20.140 -2.360 28.484 1.00 85.50 95 PRO A C 1
ATOM 775 O O . PRO A 1 95 ? -20.298 -2.301 27.26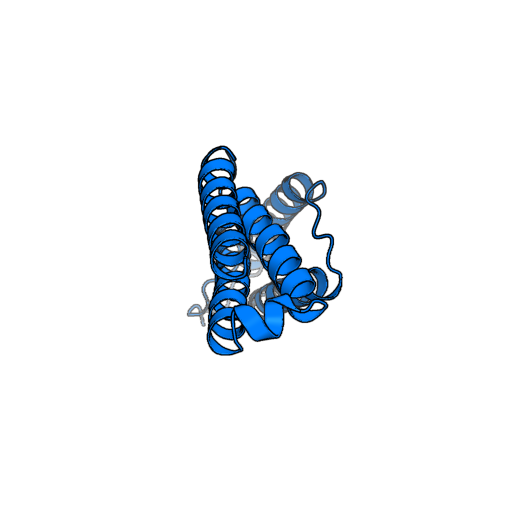2 1.00 85.50 95 PRO A O 1
ATOM 778 N N . GLU A 1 96 ? -20.200 -1.277 29.258 1.00 88.00 96 GLU A N 1
ATOM 779 C CA . GLU A 1 96 ? -20.400 0.086 28.773 1.00 88.00 96 GLU A CA 1
ATOM 780 C C . GLU A 1 96 ? -19.210 0.569 27.929 1.00 88.00 96 GLU A C 1
ATOM 782 O O . GLU A 1 96 ? -19.416 1.056 26.814 1.00 88.00 96 GLU A O 1
ATOM 787 N N . ASP A 1 97 ? -17.978 0.350 28.401 1.00 85.56 97 ASP A N 1
ATOM 788 C CA . ASP A 1 97 ? -16.748 0.716 27.680 1.00 85.56 97 ASP A CA 1
ATOM 789 C C . ASP A 1 97 ? -16.615 -0.057 26.361 1.00 85.56 97 ASP A C 1
ATOM 791 O O . ASP A 1 97 ? -16.235 0.502 25.327 1.00 85.56 97 ASP A O 1
ATOM 795 N N . VAL A 1 98 ? -16.974 -1.346 26.374 1.00 85.62 98 VAL A N 1
ATOM 796 C CA . VAL A 1 98 ? -17.002 -2.203 25.180 1.00 85.62 98 VAL A CA 1
ATOM 797 C C . VAL A 1 98 ? -17.984 -1.649 24.146 1.00 85.62 98 VAL A C 1
ATOM 799 O O . VAL A 1 98 ? -17.649 -1.516 22.965 1.00 85.62 98 VAL A O 1
ATOM 802 N N . LYS A 1 99 ? -19.192 -1.274 24.581 1.00 88.44 99 LYS A N 1
ATOM 803 C CA . LYS A 1 99 ? -20.215 -0.694 23.704 1.00 88.44 99 LYS A CA 1
ATOM 804 C C . LYS A 1 99 ? -19.761 0.639 23.107 1.00 88.44 99 LYS A C 1
ATOM 806 O O . LYS A 1 99 ? -19.955 0.867 21.911 1.00 88.44 99 LYS A O 1
ATOM 811 N N . GLU A 1 100 ? -19.151 1.508 23.910 1.00 89.81 100 GLU A N 1
ATOM 812 C CA . GLU A 1 100 ? -18.604 2.778 23.431 1.00 89.81 100 GLU A CA 1
ATOM 813 C C . GLU A 1 100 ? -17.467 2.557 22.423 1.00 89.81 100 GLU A C 1
ATOM 815 O O . GLU A 1 100 ? -17.422 3.210 21.375 1.00 89.81 100 GLU A O 1
ATOM 820 N N . CYS A 1 101 ? -16.568 1.609 22.699 1.00 89.31 101 CYS A N 1
ATOM 821 C CA . CYS A 1 101 ? -15.479 1.247 21.799 1.00 89.31 101 CYS A CA 1
ATOM 822 C C . CYS A 1 101 ? -16.003 0.765 20.439 1.00 89.31 101 CYS A C 1
ATOM 824 O O . CYS A 1 101 ? -15.580 1.290 19.407 1.00 89.31 101 CYS A O 1
ATOM 826 N N . PHE A 1 102 ? -16.990 -0.139 20.415 1.00 89.06 102 PHE A N 1
ATOM 827 C CA . PHE A 1 102 ? -17.620 -0.569 19.162 1.00 89.06 102 PHE A CA 1
ATOM 828 C C . PHE A 1 102 ? -18.277 0.587 18.405 1.00 89.06 102 PHE A C 1
ATOM 830 O O . PHE A 1 102 ? -18.162 0.662 17.182 1.00 89.06 102 PHE A O 1
ATOM 837 N N . GLY A 1 103 ? -18.933 1.512 19.111 1.00 91.75 103 GLY A N 1
ATOM 838 C CA . GLY A 1 103 ? -19.517 2.707 18.503 1.00 91.75 103 GLY A CA 1
ATOM 839 C C . GLY A 1 103 ? -18.471 3.579 17.802 1.00 91.75 103 GLY A C 1
ATOM 840 O O . GLY A 1 103 ? -18.631 3.913 16.624 1.00 91.75 103 GLY A O 1
ATOM 841 N N . ARG A 1 104 ? -17.371 3.898 18.498 1.00 93.69 104 ARG A N 1
ATOM 842 C CA . ARG A 1 104 ? -16.251 4.680 17.944 1.00 93.69 104 ARG A CA 1
ATOM 843 C C . ARG A 1 104 ? -15.586 3.968 16.768 1.00 93.69 104 ARG A C 1
ATOM 845 O O . ARG A 1 104 ? -15.306 4.606 15.753 1.00 93.69 104 ARG A O 1
ATOM 852 N N . PHE A 1 105 ? -15.381 2.658 16.883 1.00 93.44 105 PHE A N 1
ATOM 853 C CA . PHE A 1 105 ? -14.809 1.838 15.821 1.00 93.44 105 PHE A CA 1
ATOM 854 C C . PHE A 1 105 ? -15.665 1.835 14.560 1.00 93.44 105 PHE A C 1
ATOM 856 O O . PHE A 1 105 ? -15.159 2.148 13.484 1.00 93.44 105 PHE A O 1
ATOM 863 N N . ASN A 1 106 ? -16.961 1.542 14.684 1.00 93.69 106 ASN A N 1
ATOM 864 C CA . ASN A 1 106 ? -17.867 1.479 13.539 1.00 93.69 106 ASN A CA 1
ATOM 865 C C . ASN A 1 106 ? -17.940 2.819 12.801 1.00 93.69 106 ASN A C 1
ATOM 867 O O . ASN A 1 106 ? -17.902 2.847 11.572 1.00 93.69 106 ASN A O 1
ATOM 871 N N . LEU A 1 107 ? -17.980 3.931 13.543 1.00 96.25 107 LEU A N 1
ATOM 872 C CA . LEU A 1 107 ? -17.959 5.269 12.956 1.00 96.25 107 LEU A CA 1
ATOM 873 C C . LEU A 1 107 ? -16.658 5.523 12.177 1.00 96.25 107 LEU A C 1
ATOM 875 O O . LEU A 1 107 ? -16.703 5.911 11.010 1.00 96.25 107 LEU A O 1
ATOM 879 N N . ALA A 1 108 ? -15.501 5.270 12.798 1.00 96.19 108 ALA A N 1
ATOM 880 C CA . ALA A 1 108 ? -14.203 5.474 12.159 1.00 96.19 108 ALA A CA 1
ATOM 881 C C . ALA A 1 108 ? -14.010 4.567 10.932 1.00 96.19 108 ALA A C 1
ATOM 883 O O . ALA A 1 108 ? -13.442 4.993 9.923 1.00 96.19 108 ALA A O 1
ATOM 884 N N . PHE A 1 109 ? -14.485 3.322 11.010 1.00 95.25 109 PHE A N 1
ATOM 885 C CA . PHE A 1 109 ? -14.426 2.359 9.918 1.00 95.25 109 PHE A CA 1
ATOM 886 C C . PHE A 1 109 ? -15.291 2.801 8.733 1.00 95.25 109 PHE A C 1
ATOM 888 O O . PHE A 1 109 ? -14.807 2.802 7.603 1.00 95.25 109 PHE A O 1
ATOM 895 N N . GLU A 1 110 ? -16.530 3.235 8.973 1.00 96.88 110 GLU A N 1
ATOM 896 C CA . GLU A 1 110 ? -17.433 3.712 7.918 1.00 96.88 110 GLU A CA 1
ATOM 897 C C . GLU A 1 110 ? -16.897 4.987 7.245 1.00 96.88 110 GLU A C 1
ATOM 899 O O . GLU A 1 110 ? -16.946 5.111 6.020 1.00 96.88 110 GLU A O 1
ATOM 904 N N . GLU A 1 111 ? -16.310 5.917 8.012 1.00 96.38 111 GLU A N 1
ATOM 905 C CA . GLU A 1 111 ? -15.605 7.080 7.453 1.00 96.38 111 GLU A CA 1
ATOM 906 C C . GLU A 1 111 ? -14.463 6.654 6.520 1.00 96.38 111 GLU A C 1
ATOM 908 O O . GLU A 1 111 ? -14.350 7.152 5.394 1.00 96.38 111 GLU A O 1
ATOM 913 N N . ALA A 1 112 ? -13.613 5.728 6.977 1.00 96.12 112 ALA A N 1
ATOM 914 C CA . ALA A 1 112 ? -12.501 5.214 6.187 1.00 96.12 112 ALA A CA 1
ATOM 915 C C . ALA A 1 112 ? -13.002 4.501 4.924 1.00 96.12 112 ALA A C 1
ATOM 917 O O . ALA A 1 112 ? -12.498 4.774 3.834 1.00 96.12 112 ALA A O 1
ATOM 918 N N . TYR A 1 113 ? -14.027 3.658 5.049 1.00 95.31 113 TYR A N 1
ATOM 919 C CA . TYR A 1 113 ? -14.645 2.940 3.940 1.00 95.31 113 TYR A CA 1
ATOM 920 C C . TYR A 1 113 ? -15.196 3.902 2.884 1.00 95.31 113 TYR A C 1
ATOM 922 O O . TYR A 1 113 ? -14.804 3.824 1.719 1.00 95.31 113 TYR A O 1
ATOM 930 N N . ARG A 1 114 ? -16.026 4.876 3.278 1.00 96.31 114 ARG A N 1
ATOM 931 C CA . ARG A 1 114 ? -16.593 5.869 2.349 1.00 96.31 114 ARG A CA 1
ATOM 932 C C . ARG A 1 114 ? -15.520 6.684 1.646 1.00 96.31 114 ARG A C 1
ATOM 934 O O . ARG A 1 114 ? -15.631 6.935 0.448 1.00 96.31 114 ARG A O 1
ATOM 941 N N . LYS A 1 115 ? -14.470 7.081 2.370 1.00 95.69 115 LYS A N 1
ATOM 942 C CA . LYS A 1 115 ? -13.359 7.846 1.792 1.00 95.69 115 LYS A CA 1
ATOM 943 C C . LYS A 1 115 ? -12.584 7.026 0.760 1.00 95.69 115 LYS A C 1
ATOM 945 O O . LYS A 1 115 ? -12.184 7.565 -0.270 1.00 95.69 115 LYS A O 1
ATOM 950 N N . GLN A 1 116 ? -12.364 5.744 1.046 1.00 96.50 116 GLN A N 1
ATOM 951 C CA . GLN A 1 116 ? -11.426 4.895 0.310 1.00 96.50 116 GLN A CA 1
ATOM 952 C C . GLN A 1 116 ? -12.087 3.986 -0.733 1.00 96.50 116 GLN A C 1
ATOM 954 O O . GLN A 1 116 ? -11.382 3.420 -1.559 1.00 96.50 116 GLN A O 1
ATOM 959 N N . THR A 1 117 ? -13.417 3.865 -0.761 1.00 95.12 117 THR A N 1
ATOM 960 C CA . THR A 1 117 ? -14.135 2.971 -1.696 1.00 95.12 117 THR A CA 1
ATOM 961 C C . THR A 1 117 ? -13.870 3.282 -3.177 1.00 95.12 117 THR A C 1
ATOM 963 O O . THR A 1 117 ? -13.895 2.396 -4.025 1.00 95.12 117 THR A O 1
ATOM 966 N N . SER A 1 118 ? -13.545 4.539 -3.497 1.00 95.00 118 SER A N 1
ATOM 967 C CA . SER A 1 118 ? -13.181 4.970 -4.854 1.00 95.00 118 SER A CA 1
ATOM 968 C C . SER A 1 118 ? -11.694 4.793 -5.187 1.00 95.00 118 SER A C 1
ATOM 970 O O . SER A 1 118 ? -11.278 5.062 -6.316 1.00 95.00 118 SER A O 1
ATOM 972 N N . TRP A 1 119 ? -10.865 4.380 -4.224 1.00 96.38 119 TRP A N 1
ATOM 973 C CA . TRP A 1 119 ? -9.423 4.254 -4.410 1.00 96.38 119 TRP A CA 1
ATOM 974 C C . TRP A 1 119 ? -9.097 2.908 -5.045 1.00 96.38 119 TRP A C 1
ATOM 976 O O . TRP A 1 119 ? -9.548 1.856 -4.598 1.00 96.38 119 TRP A O 1
ATOM 986 N N . VAL A 1 120 ? -8.279 2.936 -6.095 1.00 95.31 120 VAL A N 1
ATOM 987 C CA . VAL A 1 120 ? -8.012 1.750 -6.909 1.00 95.31 120 VAL A CA 1
ATOM 988 C C . VAL A 1 120 ? -6.573 1.292 -6.731 1.00 95.31 120 VAL A C 1
ATOM 990 O O . VAL A 1 120 ? -5.647 2.072 -6.926 1.00 95.31 120 VAL A O 1
ATOM 993 N N . VAL A 1 121 ? -6.390 0.005 -6.436 1.00 97.31 121 VAL A N 1
ATOM 994 C CA . VAL A 1 121 ? -5.110 -0.715 -6.535 1.00 97.31 121 VAL A CA 1
ATOM 995 C C . VAL A 1 121 ? -5.241 -1.698 -7.689 1.00 97.31 121 VAL A C 1
ATOM 997 O O . VAL A 1 121 ? -5.995 -2.669 -7.595 1.00 97.31 121 VAL A O 1
ATOM 1000 N N . GLN A 1 122 ? -4.572 -1.396 -8.802 1.00 94.81 122 GLN A N 1
ATOM 1001 C CA . GLN A 1 122 ? -4.723 -2.141 -10.058 1.00 94.81 122 GLN A CA 1
ATOM 1002 C C . GLN A 1 122 ? -4.170 -3.563 -9.940 1.00 94.81 122 GLN A C 1
ATOM 1004 O O . GLN A 1 122 ? -4.845 -4.530 -10.295 1.00 94.81 122 GLN A O 1
ATOM 1009 N N . ASP A 1 123 ? -2.960 -3.690 -9.395 1.00 97.50 123 ASP A N 1
ATOM 1010 C CA . ASP A 1 123 ? -2.307 -4.979 -9.209 1.00 97.50 123 ASP A CA 1
ATOM 1011 C C . ASP A 1 123 ? -3.024 -5.809 -8.135 1.00 97.50 123 ASP A C 1
ATOM 1013 O O . ASP A 1 123 ? -3.230 -5.356 -7.008 1.00 97.50 123 ASP A O 1
ATOM 1017 N N . GLY A 1 124 ? -3.431 -7.027 -8.501 1.00 97.00 124 GLY A N 1
ATOM 1018 C CA . GLY A 1 124 ? -4.200 -7.896 -7.614 1.00 97.00 124 GLY A CA 1
ATOM 1019 C C . GLY A 1 124 ? -3.412 -8.363 -6.398 1.00 97.00 124 GLY A C 1
ATOM 1020 O O . GLY A 1 124 ? -3.939 -8.329 -5.292 1.00 97.00 124 GLY A O 1
ATOM 1021 N N . LYS A 1 125 ? -2.137 -8.713 -6.583 1.00 95.12 125 LYS A N 1
ATOM 1022 C CA . LYS A 1 125 ? -1.289 -9.210 -5.500 1.00 95.12 125 LYS A CA 1
ATOM 1023 C C . LYS A 1 125 ? -1.007 -8.113 -4.479 1.00 95.12 125 LYS A C 1
ATOM 1025 O O . LYS A 1 125 ? -1.207 -8.331 -3.292 1.00 95.12 125 LYS A O 1
ATOM 1030 N N . LEU A 1 126 ? -0.621 -6.923 -4.939 1.00 97.12 126 LEU A N 1
ATOM 1031 C CA . LEU A 1 126 ? -0.410 -5.765 -4.071 1.00 97.12 126 LEU A CA 1
ATOM 1032 C C . LEU A 1 126 ? -1.684 -5.423 -3.289 1.00 97.12 126 LEU A C 1
ATOM 1034 O O . LEU A 1 126 ? -1.632 -5.165 -2.088 1.00 97.12 126 LEU A O 1
ATOM 1038 N N . ARG A 1 127 ? -2.839 -5.445 -3.965 1.00 97.81 127 ARG A N 1
ATOM 1039 C CA . ARG A 1 127 ? -4.137 -5.192 -3.333 1.00 97.81 127 ARG A CA 1
ATOM 1040 C C . ARG A 1 127 ? -4.445 -6.212 -2.242 1.00 97.81 127 ARG A C 1
ATOM 1042 O O . ARG A 1 127 ? -4.920 -5.823 -1.177 1.00 97.81 127 ARG A O 1
ATOM 1049 N N . ASP A 1 128 ? -4.201 -7.488 -2.505 1.00 97.62 128 ASP A N 1
ATOM 1050 C CA . ASP A 1 128 ? -4.486 -8.558 -1.555 1.00 97.62 128 ASP A CA 1
ATOM 1051 C C . ASP A 1 128 ? -3.508 -8.529 -0.372 1.00 97.62 128 ASP A C 1
ATOM 1053 O O . ASP A 1 128 ? -3.951 -8.630 0.771 1.00 97.62 128 ASP A O 1
ATOM 1057 N N . ASP A 1 129 ? -2.220 -8.263 -0.609 1.00 96.44 129 ASP A N 1
ATOM 1058 C CA . ASP A 1 129 ? -1.209 -8.089 0.444 1.00 96.44 129 ASP A CA 1
ATOM 1059 C C . ASP A 1 129 ? -1.595 -6.952 1.411 1.00 96.44 129 ASP A C 1
ATOM 1061 O O . ASP A 1 129 ? -1.571 -7.127 2.634 1.00 96.44 129 ASP A O 1
ATOM 1065 N N . ILE A 1 130 ? -2.026 -5.805 0.871 1.00 96.81 130 ILE A N 1
ATOM 1066 C CA . ILE A 1 130 ? -2.518 -4.661 1.655 1.00 96.81 130 ILE A CA 1
ATOM 1067 C C . ILE A 1 130 ? -3.752 -5.058 2.480 1.00 96.81 130 ILE A C 1
ATOM 1069 O O . ILE A 1 130 ? -3.809 -4.801 3.686 1.00 96.81 130 ILE A O 1
ATOM 1073 N N . LYS A 1 131 ? -4.741 -5.714 1.856 1.00 96.12 131 LYS A N 1
ATOM 1074 C CA . LYS A 1 131 ? -5.968 -6.156 2.541 1.00 96.12 131 LYS A CA 1
ATOM 1075 C C . LYS A 1 131 ? -5.665 -7.118 3.685 1.00 96.12 131 LYS A C 1
ATOM 1077 O O . LYS A 1 131 ? -6.198 -6.943 4.778 1.00 96.12 131 LYS A O 1
ATOM 1082 N N . VAL A 1 132 ? -4.807 -8.111 3.449 1.00 96.50 132 VAL A N 1
ATOM 1083 C CA . VAL A 1 132 ? -4.405 -9.100 4.458 1.00 96.50 132 VAL A CA 1
ATOM 1084 C C . VAL A 1 132 ? -3.684 -8.422 5.621 1.00 96.50 132 VAL A C 1
ATOM 1086 O O . VAL A 1 132 ? -3.979 -8.725 6.778 1.00 96.50 132 VAL A O 1
ATOM 1089 N N . SER A 1 133 ? -2.779 -7.481 5.341 1.00 95.69 133 SER A N 1
ATOM 1090 C CA . SER A 1 133 ? -2.059 -6.727 6.373 1.00 95.69 133 SER A CA 1
ATOM 1091 C C . SER A 1 133 ? -3.011 -5.928 7.273 1.00 95.69 133 SER A C 1
ATOM 1093 O O . SER A 1 133 ? -2.957 -6.050 8.503 1.00 95.69 133 SER A O 1
ATOM 1095 N N . ILE A 1 134 ? -3.944 -5.176 6.677 1.00 94.50 134 ILE A N 1
ATOM 1096 C CA . ILE A 1 134 ? -4.952 -4.399 7.415 1.00 94.50 134 ILE A CA 1
ATOM 1097 C C . ILE A 1 134 ? -5.865 -5.327 8.219 1.00 94.50 134 ILE A C 1
ATOM 1099 O O . ILE A 1 134 ? -6.047 -5.115 9.419 1.00 94.50 134 ILE A O 1
ATOM 1103 N N . ALA A 1 135 ? -6.395 -6.381 7.593 1.00 93.25 135 ALA A N 1
ATOM 1104 C CA . ALA A 1 135 ? -7.274 -7.341 8.252 1.00 93.25 135 ALA A CA 1
ATOM 1105 C C . ALA A 1 135 ? -6.589 -7.993 9.457 1.00 93.25 135 ALA A C 1
ATOM 1107 O O . ALA A 1 135 ? -7.178 -8.064 10.531 1.00 93.25 135 ALA A O 1
ATOM 1108 N N . LYS A 1 136 ? -5.319 -8.394 9.328 1.00 91.62 136 LYS A N 1
ATOM 1109 C CA . LYS A 1 136 ? -4.547 -8.963 10.438 1.00 91.62 136 LYS A CA 1
ATOM 1110 C C . LYS A 1 136 ? -4.436 -7.990 11.613 1.00 91.62 136 LYS A C 1
ATOM 1112 O O . LYS A 1 136 ? -4.645 -8.398 12.756 1.00 91.62 136 LYS A O 1
ATOM 1117 N N . LYS A 1 137 ? -4.128 -6.714 11.350 1.00 88.69 137 LYS A N 1
ATOM 1118 C CA . LYS A 1 137 ? -4.051 -5.672 12.391 1.00 88.69 137 LYS A CA 1
ATOM 1119 C C . LYS A 1 137 ? -5.403 -5.457 13.073 1.00 88.69 137 LYS A C 1
ATOM 1121 O O . LYS A 1 137 ? -5.457 -5.421 14.299 1.00 88.69 137 LYS A O 1
ATOM 1126 N N . LEU A 1 138 ? -6.480 -5.380 12.289 1.00 87.31 138 LEU A N 1
ATOM 1127 C CA . LEU A 1 138 ? -7.839 -5.201 12.799 1.00 87.31 138 LEU A CA 1
ATOM 1128 C C . LEU A 1 138 ? -8.300 -6.392 13.636 1.00 87.31 138 LEU A C 1
ATOM 1130 O O . LEU A 1 138 ? -8.729 -6.189 14.762 1.00 87.31 138 LEU A O 1
ATOM 1134 N N . VAL A 1 139 ? -8.158 -7.624 13.142 1.00 86.88 139 VAL A N 1
ATOM 1135 C CA . VAL A 1 139 ? -8.552 -8.841 13.873 1.00 86.88 139 VAL A CA 1
ATOM 1136 C C . VAL A 1 139 ? -7.784 -8.963 15.187 1.00 86.88 139 VAL A C 1
ATOM 1138 O O . VAL A 1 139 ? -8.379 -9.275 16.214 1.00 86.88 139 VAL A O 1
ATOM 1141 N N . THR A 1 140 ? -6.482 -8.657 15.182 1.00 83.44 140 THR A N 1
ATOM 1142 C CA . THR A 1 140 ? -5.656 -8.707 16.401 1.00 83.44 140 THR A CA 1
ATOM 1143 C C . THR A 1 140 ? -6.136 -7.711 17.458 1.00 83.44 140 THR A C 1
ATOM 1145 O O . THR A 1 140 ? -6.097 -8.013 18.646 1.00 83.44 140 THR A O 1
ATOM 1148 N N . ALA A 1 141 ? -6.577 -6.525 17.042 1.00 77.38 141 ALA A N 1
ATOM 1149 C CA . ALA A 1 141 ? -7.061 -5.495 17.951 1.00 77.38 141 ALA A CA 1
ATOM 1150 C C . ALA A 1 141 ? -8.523 -5.726 18.383 1.00 77.38 141 ALA A C 1
ATOM 1152 O O . ALA A 1 141 ? -8.841 -5.581 19.559 1.00 77.38 141 ALA A O 1
ATOM 1153 N N . TYR A 1 142 ? -9.390 -6.148 17.460 1.00 74.44 142 TYR A N 1
ATOM 1154 C CA . TYR A 1 142 ? -10.812 -6.406 17.701 1.00 74.44 142 TYR A CA 1
ATOM 1155 C C . TYR A 1 142 ? -11.041 -7.642 18.580 1.00 74.44 142 TYR A C 1
ATOM 1157 O O . TYR A 1 142 ? -11.898 -7.624 19.455 1.00 74.44 142 TYR A O 1
ATOM 1165 N N . GLY A 1 143 ? -10.232 -8.695 18.414 1.00 71.00 143 GLY A N 1
ATOM 1166 C CA . GLY A 1 143 ? -10.304 -9.912 19.230 1.00 71.00 143 GLY A CA 1
ATOM 1167 C C . GLY A 1 143 ? -9.931 -9.732 20.705 1.00 71.00 143 GLY A C 1
ATOM 1168 O O . GLY A 1 143 ? -9.981 -10.701 21.444 1.00 71.00 143 GLY A O 1
ATOM 1169 N N . ARG A 1 144 ? -9.536 -8.527 21.137 1.00 69.25 144 ARG A N 1
ATOM 1170 C CA . ARG A 1 144 ? -9.338 -8.193 22.560 1.00 69.25 144 ARG A CA 1
ATOM 1171 C C . ARG A 1 144 ? -10.560 -7.547 23.207 1.00 69.25 144 ARG A C 1
ATOM 1173 O O . ARG A 1 144 ? -10.570 -7.345 24.414 1.00 69.25 144 ARG A O 1
ATOM 1180 N N . ILE A 1 145 ? -11.525 -7.139 22.387 1.00 65.06 145 ILE A N 1
ATOM 1181 C CA . ILE A 1 145 ? -12.788 -6.542 22.826 1.00 65.06 145 ILE A CA 1
ATOM 1182 C C . ILE A 1 145 ? -13.838 -7.643 23.054 1.00 65.06 145 ILE A C 1
ATOM 1184 O O . ILE A 1 145 ? -14.731 -7.468 23.879 1.00 65.06 145 ILE A O 1
ATOM 1188 N N . LEU A 1 146 ? -13.728 -8.748 22.304 1.00 60.22 146 LEU A N 1
ATOM 1189 C CA . LEU A 1 146 ? -14.531 -9.969 22.435 1.00 60.22 146 LEU A CA 1
ATOM 1190 C C . LEU A 1 146 ? -13.970 -10.888 23.523 1.00 60.22 146 LEU A C 1
ATOM 1192 O O . LEU A 1 146 ? -14.799 -11.544 24.189 1.00 60.22 146 LEU A O 1
#